Protein AF-A0A2P7QKB2-F1 (afdb_monomer_lite)

Sequence (142 aa):
MGSEEDFRYLLPRILEISVDDPGNANDPEIVLAKIGMANWHSWSTGERGVIEAFVDAWSHAALAQDLEAAAEGWIGQDAESVLCGAARAGFDLAPWLEQLQRPEASAVLADLKSRYPKQLSPFWEDAPEASARLATILGATQ

pLDDT: mean 90.25, std 8.1, range [48.94, 96.88]

Secondary structure (DSSP, 8-state):
---HHHHHHHHHHHHHHHHH-GGGSPPHHHHHHHHHHTTGGGS-HHHHHHHHHHHHHHHHHHHHHHHHHHHTT---SHHHHHHHHHHHTT---HHHHHHHTSGGGHHHHHHHHHHTTTSS-GGGGG-HHHHHHHHHHHT---

Structure (mmCIF, N/CA/C/O backbone):
data_AF-A0A2P7QKB2-F1
#
_entry.id   AF-A0A2P7QKB2-F1
#
loop_
_atom_site.group_PDB
_atom_site.id
_atom_site.type_sym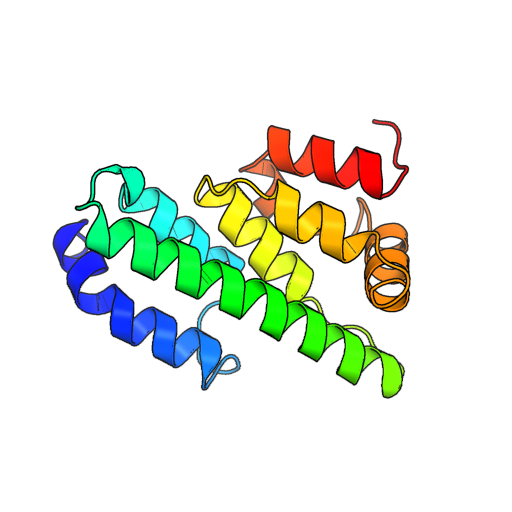bol
_atom_site.label_atom_id
_atom_site.label_alt_id
_atom_site.label_comp_id
_atom_site.label_asym_id
_atom_site.label_entity_id
_atom_site.label_seq_id
_atom_site.pdbx_PDB_ins_code
_atom_site.Cartn_x
_atom_site.Cartn_y
_atom_site.Cartn_z
_atom_site.occupancy
_atom_site.B_iso_or_equiv
_atom_site.auth_seq_id
_atom_site.auth_comp_id
_atom_site.auth_asym_id
_atom_site.auth_atom_id
_atom_site.pdbx_PDB_model_num
ATOM 1 N N . MET A 1 1 ? -17.376 17.807 13.865 1.00 51.75 1 MET A N 1
ATOM 2 C CA . MET A 1 1 ? -17.118 17.205 12.548 1.00 51.75 1 MET A CA 1
ATOM 3 C C . MET A 1 1 ? -15.628 16.986 12.436 1.00 51.75 1 MET A C 1
ATOM 5 O O . MET A 1 1 ? -14.880 17.947 12.578 1.00 51.75 1 MET A O 1
ATOM 9 N N . GLY A 1 2 ? -15.230 15.730 12.284 1.00 69.38 2 GLY A N 1
ATOM 10 C CA . GLY A 1 2 ? -13.840 15.281 12.316 1.00 69.38 2 GLY A CA 1
ATOM 11 C C . GLY A 1 2 ? -13.485 14.445 13.549 1.00 69.38 2 GLY A C 1
ATOM 12 O O . GLY A 1 2 ? -12.316 14.418 13.916 1.00 69.38 2 GLY A O 1
ATOM 13 N N . SER A 1 3 ? -14.458 13.812 14.219 1.00 80.31 3 SER A N 1
ATOM 14 C CA . SER A 1 3 ? -14.153 12.786 15.229 1.00 80.31 3 SER A CA 1
ATOM 15 C C . SER A 1 3 ? -13.734 11.464 14.565 1.00 80.31 3 SER A C 1
ATOM 17 O O . SER A 1 3 ? -13.970 11.251 13.374 1.00 80.31 3 SER A O 1
ATOM 19 N N . GLU A 1 4 ? -13.150 10.546 15.338 1.00 82.81 4 GLU A N 1
ATOM 20 C CA . GLU A 1 4 ? -12.872 9.171 14.886 1.00 82.81 4 GLU A CA 1
ATOM 21 C C . GLU A 1 4 ? -14.146 8.452 14.408 1.00 82.81 4 GLU A C 1
ATOM 23 O O . GLU A 1 4 ? -14.112 7.689 13.444 1.00 82.81 4 GLU A O 1
ATOM 28 N N . GLU A 1 5 ? -15.285 8.736 15.045 1.00 83.56 5 GLU A N 1
ATOM 29 C CA . GLU A 1 5 ? -16.593 8.191 14.674 1.00 83.56 5 GLU A CA 1
ATOM 30 C C . GLU A 1 5 ? -17.072 8.728 13.318 1.00 83.56 5 GLU A C 1
ATOM 32 O O . GLU A 1 5 ? -17.503 7.944 12.471 1.00 83.56 5 GLU A O 1
ATOM 37 N N . ASP A 1 6 ? -16.910 10.035 13.069 1.00 85.06 6 ASP A N 1
ATOM 38 C CA . ASP A 1 6 ? -17.213 10.643 11.768 1.00 85.06 6 ASP A CA 1
ATOM 39 C C . ASP A 1 6 ? -16.354 10.002 10.661 1.00 85.06 6 ASP A C 1
ATOM 41 O O . ASP A 1 6 ? -16.854 9.683 9.579 1.00 85.06 6 ASP A O 1
ATOM 45 N N . PHE A 1 7 ? -15.059 9.785 10.930 1.00 87.19 7 PHE A N 1
ATOM 46 C CA . PHE A 1 7 ? -14.153 9.142 9.979 1.00 87.19 7 PHE A CA 1
ATOM 47 C C . PHE A 1 7 ? -14.551 7.691 9.713 1.00 87.19 7 PHE A C 1
ATOM 49 O O . PHE A 1 7 ? -14.665 7.303 8.555 1.00 87.19 7 PHE A O 1
ATOM 56 N N . ARG A 1 8 ? -14.817 6.897 10.756 1.00 86.00 8 ARG A N 1
ATOM 57 C CA . ARG A 1 8 ? -15.231 5.492 10.620 1.00 86.00 8 ARG A CA 1
ATOM 58 C C . ARG A 1 8 ? -16.544 5.347 9.851 1.00 86.00 8 ARG A C 1
ATOM 60 O O . ARG A 1 8 ? -16.668 4.424 9.052 1.00 86.00 8 ARG A O 1
ATOM 67 N N . TYR A 1 9 ? -17.491 6.265 10.042 1.00 87.19 9 TYR A N 1
ATOM 68 C CA . TYR A 1 9 ? -18.738 6.298 9.274 1.00 87.19 9 TYR A CA 1
ATOM 69 C C . TYR A 1 9 ? -18.501 6.584 7.781 1.00 87.19 9 TYR A C 1
ATOM 71 O O . TYR A 1 9 ? -19.128 5.965 6.924 1.00 87.19 9 TYR A O 1
ATOM 79 N N . LEU A 1 10 ? -17.584 7.503 7.458 1.00 90.38 10 LEU A N 1
ATOM 80 C CA . LEU A 1 10 ? -17.26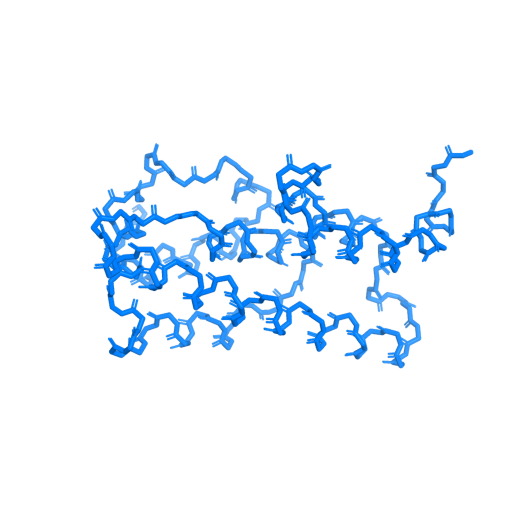4 7.881 6.075 1.00 90.38 10 LEU A CA 1
ATOM 81 C C . LEU A 1 10 ? -16.254 6.946 5.397 1.00 90.38 10 LEU A C 1
ATOM 83 O O . LEU A 1 10 ? -16.161 6.950 4.168 1.00 90.38 10 LEU A O 1
ATOM 87 N N . LEU A 1 11 ? -15.512 6.149 6.169 1.00 89.75 11 LEU A N 1
ATOM 88 C CA . LEU A 1 11 ? -14.398 5.341 5.682 1.00 89.75 11 LEU A CA 1
ATOM 89 C C . LEU A 1 11 ? -14.767 4.435 4.500 1.00 89.75 11 LEU A C 1
ATOM 91 O O . LEU A 1 11 ? -14.023 4.466 3.524 1.00 89.75 11 LEU A O 1
ATOM 95 N N . PRO A 1 12 ? -15.898 3.700 4.495 1.00 89.31 12 PRO A N 1
ATOM 96 C CA . PRO A 1 12 ? -16.250 2.861 3.350 1.00 89.31 12 PRO A CA 1
ATOM 97 C C . PRO A 1 12 ? -16.305 3.642 2.033 1.00 89.31 12 PRO A C 1
ATOM 99 O O . PRO A 1 12 ? -15.781 3.183 1.024 1.00 89.31 12 PRO A O 1
ATOM 102 N N . ARG A 1 13 ? -16.870 4.858 2.052 1.00 90.44 13 ARG A N 1
ATOM 103 C CA . ARG A 1 13 ? -16.969 5.704 0.856 1.00 90.44 13 ARG A CA 1
ATOM 104 C C . ARG A 1 13 ? -15.626 6.316 0.466 1.00 90.44 13 ARG A C 1
ATOM 106 O O . ARG A 1 13 ? -15.363 6.487 -0.718 1.00 90.44 13 ARG A O 1
ATOM 113 N N . ILE A 1 14 ? -14.791 6.659 1.447 1.00 90.19 14 ILE A N 1
ATOM 114 C CA . ILE A 1 14 ? -13.427 7.139 1.190 1.00 90.19 14 ILE A CA 1
ATOM 115 C C . ILE A 1 14 ? -12.627 6.046 0.472 1.00 90.19 14 ILE A C 1
ATOM 117 O O . ILE A 1 14 ? -12.009 6.333 -0.546 1.00 90.19 14 ILE A O 1
ATOM 121 N N . LEU A 1 15 ? -12.687 4.806 0.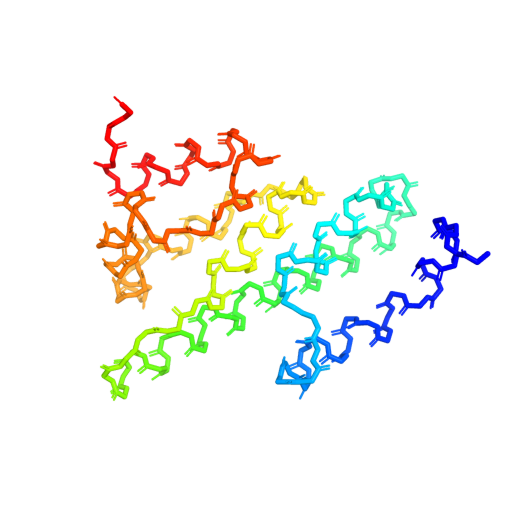967 1.00 90.31 15 LEU A N 1
ATOM 122 C CA . LEU A 1 15 ? -11.974 3.667 0.387 1.00 90.31 15 LEU A CA 1
ATOM 123 C C . LEU A 1 15 ? -12.477 3.315 -1.015 1.00 90.31 15 LEU A C 1
ATOM 125 O O . LEU A 1 15 ? -11.665 3.089 -1.904 1.00 90.31 15 LEU A O 1
ATOM 129 N N . GLU A 1 16 ? -13.794 3.323 -1.223 1.00 88.44 16 GLU A N 1
ATOM 130 C CA . GLU A 1 16 ? -14.404 3.110 -2.540 1.00 88.44 16 GLU A CA 1
ATOM 131 C C . GLU A 1 16 ? -13.882 4.126 -3.568 1.00 88.44 16 GLU A C 1
ATOM 133 O O . GLU A 1 16 ? -13.364 3.740 -4.610 1.00 88.44 16 GLU A O 1
ATOM 138 N N . ILE A 1 17 ? -13.937 5.427 -3.253 1.00 88.75 17 ILE A N 1
ATOM 139 C CA . ILE A 1 17 ? -13.472 6.484 -4.166 1.00 88.75 17 ILE A CA 1
ATOM 140 C C . ILE A 1 17 ? -11.969 6.355 -4.441 1.00 88.75 17 ILE A C 1
ATOM 142 O O . ILE A 1 17 ? -11.542 6.540 -5.576 1.00 88.75 17 ILE A O 1
ATOM 146 N N . SER A 1 18 ? -11.169 6.028 -3.424 1.00 88.31 18 SER A N 1
ATOM 147 C CA . SER A 1 18 ? -9.720 5.873 -3.576 1.00 88.31 18 SER A CA 1
ATOM 148 C C . SER A 1 18 ? -9.290 4.759 -4.514 1.00 88.31 18 SER A C 1
ATOM 150 O O . SER A 1 18 ? -8.210 4.861 -5.088 1.00 88.31 18 SER A O 1
ATOM 152 N N . VAL A 1 19 ? -10.112 3.726 -4.678 1.00 84.75 19 VAL A N 1
ATOM 153 C CA . VAL A 1 19 ? -9.822 2.620 -5.594 1.00 84.75 19 VAL A CA 1
ATOM 154 C C . VAL A 1 19 ? -10.465 2.850 -6.963 1.00 84.75 19 VAL A C 1
ATOM 156 O O . VAL A 1 19 ? -9.812 2.625 -7.979 1.00 84.75 19 VAL A O 1
ATOM 159 N N . ASP A 1 20 ? -11.712 3.326 -7.007 1.00 84.81 20 ASP A N 1
ATOM 160 C CA . ASP A 1 20 ? -12.481 3.431 -8.256 1.00 84.81 20 ASP A CA 1
ATOM 161 C C . ASP A 1 20 ? -12.175 4.697 -9.072 1.00 84.81 20 ASP A C 1
ATOM 163 O O . ASP A 1 20 ? -12.327 4.697 -10.295 1.00 84.81 20 ASP A O 1
ATOM 167 N N . ASP A 1 21 ? -11.768 5.788 -8.419 1.00 82.19 21 ASP A N 1
ATOM 168 C CA . ASP A 1 21 ? -11.492 7.072 -9.070 1.00 82.19 21 ASP A CA 1
ATOM 169 C C . ASP A 1 21 ? -10.246 7.753 -8.472 1.00 82.19 21 ASP A C 1
ATOM 171 O O . ASP A 1 21 ? -10.334 8.845 -7.896 1.00 82.19 21 ASP A O 1
ATOM 175 N N . PRO A 1 22 ? -9.060 7.125 -8.593 1.00 75.38 22 PRO A N 1
ATOM 176 C CA . PRO A 1 22 ? -7.834 7.606 -7.958 1.00 75.38 22 PRO A CA 1
ATOM 177 C C . PRO A 1 22 ? -7.438 9.017 -8.419 1.00 75.38 22 PRO A C 1
ATOM 179 O O . PRO A 1 22 ? -6.878 9.782 -7.640 1.00 75.38 22 PRO A O 1
ATOM 182 N N . GLY A 1 23 ? -7.799 9.412 -9.648 1.00 76.06 23 GLY A N 1
ATOM 183 C CA . GLY A 1 23 ? -7.545 10.759 -10.174 1.00 76.06 23 GLY A CA 1
ATOM 184 C C . GLY A 1 23 ? -8.348 11.871 -9.486 1.00 76.06 23 GLY A C 1
ATOM 185 O O . GLY A 1 23 ? -7.943 13.032 -9.540 1.00 76.06 23 GLY A O 1
ATOM 186 N N . ASN A 1 24 ? -9.458 11.528 -8.825 1.00 76.25 24 ASN A N 1
ATOM 187 C CA . ASN A 1 24 ? -10.271 12.447 -8.024 1.00 76.25 24 ASN A CA 1
ATOM 188 C C . ASN A 1 24 ? -10.248 12.112 -6.522 1.00 76.25 24 ASN A C 1
ATOM 190 O O . ASN A 1 24 ? -10.936 12.765 -5.729 1.00 76.25 24 ASN A O 1
ATOM 194 N N . ALA A 1 25 ? -9.471 11.105 -6.121 1.00 81.44 25 ALA A N 1
ATOM 195 C CA . ALA A 1 25 ? -9.318 10.688 -4.740 1.00 81.44 25 ALA A CA 1
ATOM 196 C C . ALA A 1 25 ? -8.062 11.276 -4.087 1.00 81.44 25 ALA A C 1
ATOM 198 O O . ALA A 1 25 ? -7.228 11.920 -4.719 1.00 81.44 25 ALA A O 1
ATOM 199 N N . ASN A 1 26 ? -7.932 11.046 -2.779 1.00 81.50 26 ASN A N 1
ATOM 200 C CA . ASN A 1 26 ? -6.667 11.285 -2.095 1.00 81.50 26 ASN A CA 1
ATOM 201 C C . ASN A 1 26 ? -5.733 10.095 -2.321 1.00 81.50 26 ASN A C 1
ATOM 203 O O . ASN A 1 26 ? -6.195 8.952 -2.352 1.00 81.50 26 ASN A O 1
ATOM 207 N N . ASP A 1 27 ? -4.437 10.391 -2.372 1.00 87.81 27 ASP A N 1
ATOM 208 C CA . ASP A 1 27 ? -3.363 9.407 -2.477 1.00 87.81 27 ASP A CA 1
ATOM 209 C C . ASP A 1 27 ? -3.500 8.285 -1.419 1.00 87.81 27 ASP A C 1
ATOM 211 O O . ASP A 1 27 ? -3.849 8.587 -0.260 1.00 87.81 27 ASP A O 1
ATOM 215 N N . PRO A 1 28 ? -3.229 7.010 -1.775 1.00 91.06 28 PRO A N 1
ATOM 216 C CA . PRO A 1 28 ? -3.245 5.894 -0.830 1.00 91.06 28 PRO A CA 1
ATOM 217 C C . PRO A 1 28 ? -2.444 6.160 0.453 1.00 91.06 28 PRO A C 1
ATOM 219 O O . PRO A 1 28 ? -2.898 5.800 1.541 1.00 91.06 28 PRO A O 1
ATOM 222 N N . GLU A 1 29 ? -1.315 6.870 0.368 1.00 92.81 29 GLU A N 1
ATOM 223 C CA . GLU A 1 29 ? -0.478 7.249 1.510 1.00 92.81 29 GLU A CA 1
ATOM 224 C C . GLU A 1 29 ? -1.243 8.073 2.540 1.00 92.81 29 GLU A C 1
ATOM 226 O O . GLU A 1 29 ? -1.070 7.899 3.749 1.00 92.81 29 GLU A O 1
ATOM 231 N N . ILE A 1 30 ? -2.094 8.983 2.066 1.00 90.94 30 ILE A N 1
ATOM 232 C CA . ILE A 1 30 ? -2.890 9.879 2.905 1.00 90.94 30 ILE A CA 1
ATOM 233 C C . ILE A 1 30 ? -4.082 9.126 3.485 1.00 90.94 30 ILE A C 1
ATOM 235 O O . ILE A 1 30 ? -4.415 9.298 4.661 1.00 90.94 30 ILE A O 1
ATOM 239 N N . VAL A 1 31 ? -4.758 8.322 2.665 1.00 92.00 31 VAL A N 1
ATOM 240 C CA . VAL A 1 31 ? -5.975 7.619 3.081 1.00 92.00 31 VAL A CA 1
ATOM 241 C C . VAL A 1 31 ? -5.657 6.547 4.106 1.00 92.00 31 VAL A C 1
ATOM 243 O O . VAL A 1 31 ? -6.268 6.544 5.175 1.00 92.00 31 VAL A O 1
ATOM 246 N N . LEU A 1 32 ? -4.669 5.696 3.833 1.00 93.94 32 LEU A N 1
ATOM 247 C CA . LEU A 1 32 ? -4.276 4.626 4.743 1.00 93.94 32 LEU A CA 1
ATOM 248 C C . LEU A 1 32 ? -3.701 5.191 6.047 1.00 93.94 32 LEU A C 1
ATOM 250 O O . LEU A 1 32 ? -4.127 4.767 7.120 1.00 93.94 32 LEU A O 1
ATOM 254 N N . ALA A 1 33 ? -2.857 6.228 6.003 1.00 90.94 33 ALA A N 1
ATOM 255 C CA . ALA A 1 33 ? -2.351 6.855 7.228 1.00 90.94 33 ALA A CA 1
ATOM 256 C C . ALA A 1 33 ? -3.478 7.379 8.140 1.00 90.94 33 ALA A C 1
ATOM 258 O O . ALA A 1 33 ? -3.405 7.248 9.365 1.00 90.94 33 ALA A O 1
ATOM 259 N N . LYS A 1 34 ? -4.571 7.910 7.569 1.00 90.44 34 LYS A N 1
ATOM 260 C CA . LYS A 1 34 ? -5.748 8.330 8.350 1.00 90.44 34 LYS A CA 1
ATOM 261 C C . LYS A 1 34 ? -6.481 7.162 9.011 1.00 90.44 34 LYS A C 1
ATOM 263 O O . LYS A 1 34 ? -7.041 7.354 10.088 1.00 90.44 34 LYS A O 1
ATOM 268 N N . ILE A 1 35 ? -6.443 5.960 8.430 1.00 91.19 35 ILE A N 1
ATOM 269 C CA . ILE A 1 35 ? -6.945 4.746 9.095 1.00 91.19 35 ILE A CA 1
ATOM 270 C C . ILE A 1 35 ? -6.146 4.491 10.378 1.00 91.19 35 ILE A C 1
ATOM 272 O O . ILE A 1 35 ? -6.740 4.243 11.429 1.00 91.19 35 ILE A O 1
ATOM 276 N N . GLY A 1 36 ? -4.818 4.647 10.325 1.00 88.12 36 GLY A N 1
ATOM 277 C CA . GLY A 1 36 ? -3.945 4.620 11.505 1.00 88.12 36 GLY A CA 1
ATOM 278 C C . GLY A 1 36 ? -4.379 5.611 12.587 1.00 88.12 36 GLY A C 1
ATOM 279 O O . GLY A 1 36 ? -4.551 5.236 13.747 1.00 88.12 36 GLY A O 1
ATOM 280 N N . MET A 1 37 ? -4.645 6.860 12.193 1.00 86.06 37 MET A N 1
ATOM 281 C CA . MET A 1 37 ? -5.102 7.919 13.105 1.00 86.06 37 MET A CA 1
ATOM 282 C C . MET A 1 37 ? -6.476 7.648 13.732 1.00 86.06 37 MET A C 1
ATOM 284 O O . MET A 1 37 ? -6.748 8.144 14.819 1.00 86.06 37 MET A O 1
ATOM 288 N N . ALA A 1 38 ? -7.332 6.856 13.083 1.00 87.62 38 ALA A N 1
ATOM 289 C CA . ALA A 1 38 ? -8.639 6.458 13.610 1.00 87.62 38 ALA A CA 1
ATOM 290 C C . ALA A 1 38 ? -8.574 5.271 14.593 1.00 87.62 38 ALA A C 1
ATOM 292 O O . ALA A 1 38 ? -9.606 4.690 14.942 1.00 87.62 38 ALA A O 1
ATOM 293 N N . ASN A 1 39 ? -7.359 4.888 15.006 1.00 86.69 39 ASN A N 1
ATOM 294 C CA . ASN A 1 39 ? -7.083 3.824 15.966 1.00 86.69 39 ASN A CA 1
ATOM 295 C C . ASN A 1 39 ? -7.796 2.507 15.614 1.00 86.69 39 ASN A C 1
ATOM 297 O O . ASN A 1 39 ? -8.412 1.856 16.465 1.00 86.69 39 ASN A O 1
ATOM 301 N N . TRP A 1 40 ? -7.729 2.118 14.338 1.00 91.38 40 TRP A N 1
ATOM 302 C CA . TRP A 1 40 ? -8.457 0.967 13.800 1.00 91.38 40 TRP A CA 1
ATOM 303 C C . TRP A 1 40 ? -8.144 -0.358 14.515 1.00 91.38 40 TRP A C 1
ATOM 305 O O . TRP A 1 40 ? -9.011 -1.220 14.641 1.00 91.38 40 TRP A O 1
ATOM 315 N N . HIS A 1 41 ? -6.953 -0.488 15.105 1.00 90.56 41 HIS A N 1
ATOM 316 C CA . HIS A 1 41 ? -6.567 -1.614 15.963 1.00 90.56 41 HIS A CA 1
ATOM 317 C C . HIS A 1 41 ? -7.507 -1.826 17.167 1.00 90.56 41 HIS A C 1
ATOM 319 O O . HIS A 1 41 ? -7.638 -2.943 17.673 1.00 90.56 41 HIS A O 1
ATOM 325 N N . SER A 1 42 ? -8.201 -0.779 17.622 1.00 91.75 42 SER A N 1
ATOM 326 C CA . SER A 1 42 ? -9.181 -0.857 18.715 1.00 91.75 42 SER A CA 1
ATOM 327 C C . SER A 1 42 ? -10.582 -1.298 18.273 1.00 91.75 42 SER A C 1
ATOM 329 O O . SER A 1 42 ? -11.437 -1.553 19.123 1.00 91.75 42 SER A O 1
ATOM 331 N N . TRP A 1 43 ? -10.839 -1.399 16.964 1.00 91.75 43 TRP A N 1
ATOM 332 C CA . TRP A 1 43 ? -12.157 -1.755 16.434 1.00 91.75 43 TRP A CA 1
ATOM 333 C C . TRP A 1 43 ? -12.501 -3.224 16.690 1.00 91.75 43 TRP A C 1
ATOM 335 O O . TRP A 1 43 ? -11.694 -4.000 17.210 1.00 91.75 43 TRP A O 1
ATOM 345 N N . SER A 1 44 ? -13.726 -3.632 16.354 1.00 94.62 44 SER A N 1
ATOM 346 C CA . SER A 1 44 ? -14.116 -5.032 16.518 1.00 94.62 44 SER A CA 1
ATOM 347 C C . SER A 1 44 ? -13.265 -5.946 15.630 1.00 94.62 44 SER A C 1
ATOM 349 O O . SER A 1 44 ? -12.784 -5.542 14.572 1.00 94.62 44 SER A O 1
ATOM 351 N N . THR A 1 45 ? -13.101 -7.210 16.028 1.00 94.69 45 THR A N 1
ATOM 352 C CA . THR A 1 45 ? -12.329 -8.192 15.248 1.00 94.69 45 THR A CA 1
ATOM 353 C C . THR A 1 45 ? -12.826 -8.321 13.807 1.00 94.69 45 THR A C 1
ATOM 355 O O . THR A 1 45 ? -12.011 -8.461 12.903 1.00 94.69 45 THR A O 1
ATOM 358 N N . GLY A 1 46 ? -14.143 -8.242 13.587 1.00 95.56 46 GLY A N 1
ATOM 359 C CA . GLY A 1 46 ? -14.718 -8.295 12.243 1.00 95.56 46 GLY A CA 1
ATOM 360 C C . GLY A 1 46 ? -14.315 -7.096 11.386 1.00 95.56 46 GLY A C 1
ATOM 361 O O . GLY A 1 46 ? -13.929 -7.268 10.238 1.00 95.56 46 GLY A O 1
ATOM 362 N N . GLU A 1 47 ? -14.342 -5.891 11.951 1.00 93.00 47 GLU A N 1
ATOM 363 C CA . GLU A 1 47 ? -13.971 -4.674 11.221 1.00 93.00 47 GLU A CA 1
ATOM 364 C C . GLU A 1 47 ? -12.479 -4.612 10.924 1.00 93.00 47 GLU A C 1
ATOM 366 O O . GLU A 1 47 ? -12.100 -4.258 9.811 1.00 93.00 47 GLU A O 1
ATOM 371 N N . ARG A 1 48 ? -11.637 -5.012 11.884 1.00 94.50 48 ARG A N 1
ATOM 372 C CA . ARG A 1 48 ? -10.195 -5.133 11.645 1.00 94.50 48 ARG A CA 1
ATOM 373 C C . ARG A 1 48 ? -9.896 -6.103 10.514 1.00 94.50 48 ARG A C 1
ATOM 375 O O . ARG A 1 48 ? -9.176 -5.734 9.600 1.00 94.50 48 ARG A O 1
ATOM 382 N N . GLY A 1 49 ? -10.520 -7.282 10.526 1.00 95.06 49 GLY A N 1
ATOM 383 C CA . GLY A 1 49 ? -10.326 -8.274 9.468 1.00 95.06 49 GLY A CA 1
ATOM 384 C C . GLY A 1 49 ? -10.760 -7.778 8.086 1.00 95.06 49 GLY A C 1
ATOM 385 O O . GLY A 1 49 ? -10.112 -8.091 7.093 1.00 95.06 49 GLY A O 1
ATOM 386 N N . VAL A 1 50 ? -11.823 -6.969 8.002 1.00 94.31 50 VAL A N 1
ATOM 387 C CA . VAL A 1 50 ? -12.246 -6.351 6.732 1.00 94.31 50 VAL A CA 1
ATOM 388 C C . VAL A 1 50 ? -11.225 -5.325 6.248 1.00 94.31 50 VAL A C 1
ATOM 390 O O . VAL A 1 50 ? -10.896 -5.316 5.067 1.00 94.31 50 VAL A O 1
ATOM 393 N N . ILE A 1 51 ? -10.713 -4.480 7.143 1.00 94.12 51 ILE A N 1
ATOM 394 C CA . ILE A 1 51 ? -9.697 -3.482 6.803 1.00 94.12 51 ILE A CA 1
ATOM 395 C C . ILE A 1 51 ? -8.380 -4.150 6.390 1.00 94.12 51 ILE A C 1
ATOM 397 O O . ILE A 1 51 ? -7.816 -3.778 5.369 1.00 94.12 51 ILE A O 1
ATOM 401 N N . GLU A 1 52 ? -7.936 -5.179 7.111 1.00 95.69 52 GLU A N 1
ATOM 402 C CA . GLU A 1 52 ? -6.767 -5.990 6.749 1.00 95.69 52 GLU A CA 1
ATOM 403 C C . GLU A 1 52 ? -6.929 -6.620 5.361 1.00 95.69 52 GLU A C 1
ATOM 405 O O . GLU A 1 52 ? -6.062 -6.451 4.509 1.00 95.69 52 GLU A O 1
ATOM 410 N N . ALA A 1 53 ? -8.065 -7.275 5.096 1.00 95.88 53 ALA A N 1
ATOM 411 C CA . ALA A 1 53 ? -8.339 -7.883 3.794 1.00 95.88 53 ALA A CA 1
ATOM 412 C C . ALA A 1 53 ? -8.436 -6.847 2.663 1.00 95.88 53 ALA A C 1
ATOM 414 O O . ALA A 1 53 ? -8.014 -7.113 1.538 1.00 95.88 53 ALA A O 1
ATOM 415 N N . PHE A 1 54 ? -8.989 -5.666 2.948 1.00 95.31 54 PHE A N 1
ATOM 416 C CA . PHE A 1 54 ? -9.083 -4.584 1.975 1.00 95.31 54 PHE A CA 1
ATOM 417 C C . PHE A 1 54 ? -7.702 -4.032 1.611 1.00 95.31 54 PHE A C 1
ATOM 419 O O . PHE A 1 54 ? -7.397 -3.897 0.429 1.00 95.31 54 PHE A O 1
ATOM 426 N N . VAL A 1 55 ? -6.858 -3.740 2.605 1.00 95.50 55 VAL A N 1
ATOM 427 C CA . VAL A 1 55 ? -5.506 -3.213 2.363 1.00 95.50 55 VAL A CA 1
ATOM 428 C C . VAL A 1 55 ? -4.624 -4.258 1.677 1.00 95.50 55 VAL A C 1
ATOM 430 O O . VAL A 1 55 ? -3.858 -3.899 0.787 1.00 95.50 55 VAL A O 1
ATOM 433 N N . ASP A 1 56 ? -4.788 -5.544 1.998 1.00 96.88 56 ASP A N 1
ATOM 434 C CA . ASP A 1 56 ? -4.125 -6.637 1.276 1.00 96.88 56 ASP A CA 1
ATOM 435 C C . ASP A 1 56 ? -4.517 -6.671 -0.209 1.00 96.88 56 ASP A C 1
ATOM 437 O O . ASP A 1 56 ? -3.657 -6.659 -1.093 1.00 96.88 56 ASP A O 1
ATOM 441 N N . ALA A 1 57 ? -5.820 -6.616 -0.502 1.00 96.31 57 ALA A N 1
ATOM 442 C CA . ALA A 1 57 ? -6.312 -6.561 -1.874 1.00 96.31 57 ALA A CA 1
ATOM 443 C C . ALA A 1 57 ? -5.828 -5.305 -2.617 1.00 96.31 57 ALA A C 1
ATOM 445 O O . ALA A 1 57 ? -5.464 -5.391 -3.791 1.00 96.31 57 ALA A O 1
ATOM 446 N N . TRP A 1 58 ? -5.784 -4.153 -1.941 1.00 95.75 58 TRP A N 1
ATOM 447 C CA . TRP A 1 58 ? -5.280 -2.911 -2.523 1.00 95.75 58 TRP A CA 1
ATOM 448 C C . TRP A 1 58 ? -3.783 -3.001 -2.826 1.00 95.75 58 TRP A C 1
ATOM 450 O O . TRP A 1 58 ? -3.366 -2.622 -3.915 1.00 95.75 58 TRP A O 1
ATOM 460 N N . SER A 1 59 ? -2.976 -3.578 -1.930 1.00 96.25 59 SER A N 1
ATOM 461 C CA . SER A 1 59 ? -1.544 -3.784 -2.180 1.00 96.25 59 SER A CA 1
ATOM 462 C C . SER A 1 59 ? -1.305 -4.655 -3.416 1.00 96.25 59 SER A C 1
ATOM 464 O O . SER A 1 59 ? -0.497 -4.303 -4.278 1.00 96.25 59 SER A O 1
ATOM 466 N N . HIS A 1 60 ? -2.071 -5.740 -3.568 1.00 96.44 60 HIS A N 1
ATOM 467 C CA . HIS A 1 60 ? -2.012 -6.584 -4.762 1.00 96.44 60 HIS A CA 1
ATOM 468 C C . HIS A 1 60 ? -2.438 -5.851 -6.037 1.00 96.44 60 HIS A C 1
ATOM 470 O O . HIS A 1 60 ? -1.790 -6.008 -7.074 1.00 96.44 60 HIS A O 1
ATOM 476 N N . ALA A 1 61 ? -3.511 -5.060 -5.974 1.00 95.44 61 ALA A N 1
ATOM 477 C CA . ALA A 1 61 ? -3.994 -4.289 -7.115 1.00 95.44 61 ALA A CA 1
ATOM 478 C C . ALA A 1 61 ? -2.977 -3.224 -7.550 1.00 95.44 61 ALA A C 1
ATOM 480 O O . ALA A 1 61 ? -2.658 -3.142 -8.732 1.00 95.44 61 ALA A O 1
ATOM 481 N N . ALA A 1 62 ? -2.409 -2.487 -6.596 1.00 95.44 62 ALA A N 1
ATOM 482 C CA . ALA A 1 62 ? -1.410 -1.454 -6.842 1.00 95.44 62 ALA A CA 1
ATOM 483 C C . ALA A 1 62 ? -0.131 -2.025 -7.474 1.00 95.44 62 ALA A C 1
ATOM 485 O O . ALA A 1 62 ? 0.372 -1.498 -8.463 1.00 95.44 62 ALA A O 1
ATOM 486 N N . LEU A 1 63 ? 0.351 -3.171 -6.975 1.00 96.75 63 LEU A N 1
ATOM 487 C CA . LEU A 1 63 ? 1.478 -3.869 -7.594 1.00 96.75 63 LEU A CA 1
ATOM 488 C C . LEU A 1 63 ? 1.161 -4.317 -9.028 1.00 96.75 63 LEU A C 1
ATOM 490 O O . LEU A 1 63 ? 2.010 -4.200 -9.910 1.00 96.75 63 LEU A O 1
ATOM 494 N N . ALA A 1 64 ? -0.044 -4.835 -9.274 1.00 96.06 64 ALA A N 1
ATOM 495 C CA . ALA A 1 64 ? -0.459 -5.237 -10.614 1.00 96.06 64 ALA A CA 1
ATOM 496 C C . ALA A 1 64 ? -0.552 -4.039 -11.576 1.00 96.06 64 ALA A C 1
ATOM 498 O O . ALA A 1 64 ? -0.156 -4.169 -12.732 1.00 96.06 64 ALA A O 1
ATOM 499 N N . GLN A 1 65 ? -1.021 -2.882 -11.102 1.00 94.62 65 GLN A N 1
ATOM 500 C CA . GLN A 1 65 ? -1.071 -1.642 -11.883 1.00 94.62 65 GLN A CA 1
ATOM 501 C C . GLN A 1 65 ? 0.328 -1.158 -12.269 1.00 94.62 65 GLN A C 1
ATOM 503 O O . GLN A 1 65 ? 0.575 -0.906 -13.447 1.00 94.62 65 GLN A O 1
ATOM 508 N N . ASP A 1 66 ? 1.264 -1.114 -11.317 1.00 96.31 66 ASP A N 1
ATOM 509 C CA . ASP A 1 66 ? 2.649 -0.725 -11.599 1.00 96.31 66 ASP A CA 1
ATOM 510 C C . ASP A 1 66 ? 3.338 -1.703 -12.567 1.00 96.31 66 ASP A C 1
ATOM 512 O O . ASP A 1 66 ? 4.142 -1.288 -13.403 1.00 96.31 66 ASP A O 1
ATOM 516 N N . LEU A 1 67 ? 3.020 -3.001 -12.490 1.00 96.75 67 LEU A N 1
ATOM 517 C CA . LEU A 1 67 ? 3.528 -4.012 -13.424 1.00 96.75 67 LEU A CA 1
ATOM 518 C C . LEU A 1 67 ? 2.957 -3.857 -14.839 1.00 96.75 67 LEU A C 1
ATOM 520 O O . LEU A 1 67 ? 3.702 -4.021 -15.807 1.00 96.75 67 LEU A O 1
ATOM 524 N N . GLU A 1 68 ? 1.669 -3.541 -14.971 1.00 95.75 68 GLU A N 1
ATOM 525 C CA . GLU A 1 68 ? 1.049 -3.264 -16.272 1.00 95.75 68 GLU A CA 1
ATOM 526 C C . GLU A 1 68 ? 1.649 -1.997 -16.892 1.00 95.75 68 GLU A C 1
ATOM 528 O O . GLU A 1 68 ? 2.097 -2.023 -18.038 1.00 95.75 68 GLU A O 1
ATOM 533 N N . ALA A 1 69 ? 1.773 -0.921 -16.108 1.00 94.44 69 ALA A N 1
ATOM 534 C CA . ALA A 1 69 ? 2.457 0.296 -16.535 1.00 94.44 69 ALA A CA 1
ATOM 535 C C . ALA A 1 69 ? 3.889 -0.012 -17.005 1.00 94.44 69 ALA A C 1
ATOM 537 O O . ALA A 1 69 ? 4.303 0.437 -18.079 1.00 94.44 69 ALA A O 1
ATOM 538 N N . ALA A 1 70 ? 4.628 -0.847 -16.255 1.00 94.25 70 ALA A N 1
ATOM 539 C CA . ALA A 1 70 ? 5.996 -1.236 -16.602 1.00 94.25 70 ALA A CA 1
ATOM 540 C C . ALA A 1 70 ? 6.081 -1.864 -17.999 1.00 94.25 70 ALA A C 1
ATOM 542 O O . ALA A 1 70 ? 7.043 -1.615 -18.733 1.00 94.25 70 ALA A O 1
ATOM 543 N N . ALA A 1 71 ? 5.075 -2.657 -18.382 1.00 92.44 71 ALA A N 1
ATOM 544 C CA . ALA A 1 71 ? 4.986 -3.265 -19.705 1.00 92.44 71 ALA A CA 1
ATOM 545 C C . ALA A 1 71 ? 4.783 -2.225 -20.826 1.00 92.44 71 ALA A C 1
ATOM 547 O O . ALA A 1 71 ? 5.217 -2.452 -21.957 1.00 92.44 71 ALA A O 1
ATOM 548 N N . GLU A 1 72 ? 4.205 -1.065 -20.509 1.00 93.00 72 GLU A N 1
ATOM 549 C CA . GLU A 1 72 ? 4.062 0.090 -21.404 1.00 93.00 72 GLU A CA 1
ATOM 550 C C . GLU A 1 72 ? 5.290 1.023 -21.407 1.00 93.00 72 GLU A C 1
ATOM 552 O O . GLU A 1 72 ? 5.339 1.997 -22.162 1.00 93.00 72 GLU A O 1
ATOM 557 N N . GLY A 1 73 ? 6.317 0.715 -20.609 1.00 91.88 73 GLY A N 1
ATOM 558 C CA . GLY A 1 73 ? 7.601 1.420 -20.604 1.00 91.88 73 GLY A CA 1
ATOM 559 C C . GLY A 1 73 ? 7.721 2.559 -19.589 1.00 91.88 73 GLY A C 1
ATOM 560 O O . GLY A 1 73 ? 8.658 3.354 -19.687 1.00 91.88 73 GLY A O 1
ATOM 561 N N . TRP A 1 74 ? 6.818 2.644 -18.613 1.00 91.81 74 TRP A N 1
ATOM 562 C CA . TRP A 1 74 ? 6.902 3.574 -17.482 1.00 91.81 74 TRP A CA 1
ATOM 563 C C . TRP A 1 74 ? 6.484 2.859 -16.191 1.00 91.81 74 TRP A C 1
ATOM 565 O O . TRP A 1 74 ? 5.772 1.879 -16.260 1.00 91.81 74 TRP A O 1
ATOM 575 N N . ILE A 1 75 ? 6.936 3.276 -15.009 1.00 91.06 75 ILE A N 1
AT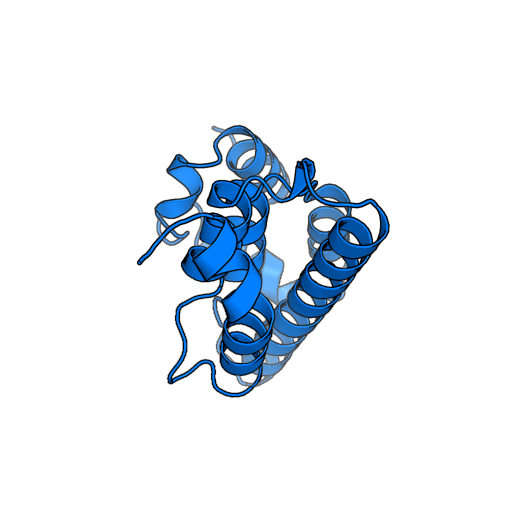OM 576 C CA . ILE A 1 75 ? 6.517 2.641 -13.744 1.00 91.06 75 ILE A CA 1
ATOM 577 C C . ILE A 1 75 ? 5.823 3.689 -12.884 1.00 91.06 75 ILE A C 1
ATOM 579 O O . ILE A 1 75 ? 6.298 4.824 -12.788 1.00 91.06 75 ILE A O 1
ATOM 583 N N . GLY A 1 76 ? 4.667 3.315 -12.335 1.00 90.00 76 GLY A N 1
ATOM 584 C CA . GLY A 1 76 ? 3.890 4.146 -11.429 1.00 90.00 76 GLY A CA 1
ATOM 585 C C . GLY A 1 76 ? 4.482 4.196 -10.021 1.00 90.00 76 GLY A C 1
ATOM 586 O O . GLY A 1 76 ? 5.638 3.841 -9.775 1.00 90.00 76 GLY A O 1
ATOM 587 N N . GLN A 1 77 ? 3.692 4.718 -9.091 1.00 92.19 77 GLN A N 1
ATOM 588 C CA . GLN A 1 77 ? 4.062 4.819 -7.678 1.00 92.19 77 GLN A CA 1
ATOM 589 C C . GLN A 1 77 ? 3.029 4.140 -6.776 1.00 92.19 77 GLN A C 1
ATOM 591 O O . GLN A 1 77 ? 3.148 4.219 -5.557 1.00 92.19 77 GLN A O 1
ATOM 596 N N . ASP A 1 78 ? 2.047 3.441 -7.350 1.00 94.12 78 ASP A N 1
ATOM 597 C CA . ASP A 1 78 ? 0.887 2.944 -6.616 1.00 94.12 78 ASP A CA 1
ATOM 598 C C . ASP A 1 78 ? 1.300 1.931 -5.542 1.00 94.12 78 ASP A C 1
ATOM 600 O O . ASP A 1 78 ? 0.861 2.018 -4.390 1.00 94.12 78 ASP A O 1
ATOM 604 N N . ALA A 1 79 ? 2.188 0.988 -5.880 1.00 95.38 79 ALA A N 1
ATOM 605 C CA . ALA A 1 79 ? 2.666 -0.015 -4.935 1.00 95.38 79 ALA A CA 1
ATOM 606 C C . ALA A 1 79 ? 3.441 0.628 -3.779 1.00 95.38 79 ALA A C 1
ATOM 608 O O . ALA A 1 79 ? 3.304 0.212 -2.628 1.00 95.38 79 ALA A O 1
ATOM 609 N N . GLU A 1 80 ? 4.236 1.660 -4.065 1.00 95.56 80 GLU A N 1
ATOM 610 C CA . GLU A 1 80 ? 4.950 2.396 -3.027 1.00 95.56 80 GLU A CA 1
ATOM 611 C C . GLU A 1 80 ? 3.991 3.172 -2.123 1.00 95.56 80 GLU A C 1
ATOM 613 O O . GLU A 1 80 ? 4.098 3.062 -0.901 1.00 95.56 80 GLU A O 1
ATOM 618 N N . SER A 1 81 ? 3.035 3.893 -2.712 1.00 95.25 81 SER A N 1
ATOM 619 C CA . SER A 1 81 ? 2.053 4.689 -1.983 1.00 95.25 81 SER A CA 1
ATOM 620 C C . SER A 1 81 ? 1.219 3.824 -1.036 1.00 95.25 81 SER A C 1
ATOM 622 O O . SER A 1 81 ? 1.015 4.168 0.132 1.00 95.25 81 SER A O 1
ATOM 624 N N . VAL A 1 82 ? 0.780 2.645 -1.488 1.00 96.12 82 VAL A N 1
ATOM 625 C CA . VAL A 1 82 ? 0.053 1.707 -0.622 1.00 96.12 82 VAL A CA 1
ATOM 626 C C . VAL A 1 82 ? 0.954 1.159 0.487 1.00 96.12 82 VAL A C 1
ATOM 628 O O . VAL A 1 82 ? 0.532 1.140 1.644 1.00 96.12 82 VAL A O 1
ATOM 631 N N . LEU A 1 83 ? 2.196 0.758 0.187 1.00 96.44 83 LEU A N 1
ATOM 632 C CA . LEU A 1 83 ? 3.135 0.255 1.200 1.00 96.44 83 LEU A CA 1
ATOM 633 C C . LEU A 1 83 ? 3.443 1.306 2.272 1.00 96.44 83 LEU A C 1
ATOM 635 O O . LEU A 1 83 ? 3.408 0.994 3.462 1.00 96.44 83 LEU A O 1
ATOM 639 N N . CYS A 1 84 ? 3.712 2.544 1.862 1.00 96.25 84 CYS A N 1
ATOM 640 C CA . CYS A 1 84 ? 3.984 3.662 2.756 1.00 96.25 84 CYS A CA 1
ATOM 641 C C . CYS A 1 84 ? 2.760 3.993 3.619 1.00 96.25 84 CYS A C 1
ATOM 643 O O . CYS A 1 84 ? 2.843 4.059 4.849 1.00 96.25 84 CYS A O 1
ATOM 645 N N . GLY A 1 85 ? 1.588 4.126 2.993 1.00 95.94 85 GLY A N 1
ATOM 646 C CA . GLY A 1 85 ? 0.330 4.359 3.693 1.00 95.94 85 GLY A CA 1
ATOM 647 C C . GLY A 1 85 ? 0.005 3.262 4.708 1.00 95.94 85 GLY A C 1
ATOM 648 O O . GLY A 1 85 ? -0.362 3.560 5.847 1.00 95.94 85 GLY A O 1
ATOM 649 N N . ALA A 1 86 ? 0.193 1.996 4.332 1.00 96.44 86 ALA A N 1
ATOM 650 C CA . ALA A 1 86 ? -0.024 0.860 5.217 1.00 96.44 86 ALA A CA 1
ATOM 651 C C . ALA A 1 86 ? 0.996 0.823 6.371 1.00 96.44 86 ALA A C 1
ATOM 653 O O . ALA A 1 86 ? 0.625 0.545 7.513 1.00 96.44 86 ALA A O 1
ATOM 654 N N . ALA A 1 87 ? 2.255 1.187 6.113 1.00 95.94 87 ALA A N 1
ATOM 655 C CA . ALA A 1 87 ? 3.279 1.311 7.148 1.00 95.94 87 ALA A CA 1
ATOM 656 C C . ALA A 1 87 ? 2.859 2.315 8.229 1.00 95.94 87 ALA A C 1
ATOM 658 O O . ALA A 1 87 ? 2.894 2.019 9.422 1.00 95.94 87 ALA A O 1
ATOM 659 N N . ARG A 1 88 ? 2.396 3.492 7.796 1.00 95.19 88 ARG A N 1
ATOM 660 C CA . ARG A 1 88 ? 1.922 4.573 8.676 1.00 95.19 88 ARG A CA 1
ATOM 661 C C . ARG A 1 88 ? 0.645 4.203 9.419 1.00 95.19 88 ARG A C 1
ATOM 663 O O . ARG A 1 88 ? 0.400 4.697 10.516 1.00 95.19 88 ARG A O 1
ATOM 670 N N . ALA A 1 89 ? -0.164 3.323 8.837 1.00 94.88 89 ALA A N 1
ATOM 671 C CA . ALA A 1 89 ? -1.353 2.783 9.476 1.00 94.88 89 ALA A CA 1
ATOM 672 C C . ALA A 1 89 ? -1.058 1.655 10.482 1.00 94.88 89 ALA A C 1
ATOM 674 O O . ALA A 1 89 ? -1.974 1.241 11.194 1.00 94.88 89 ALA A O 1
ATOM 675 N N . GLY A 1 90 ? 0.192 1.186 10.571 1.00 94.12 90 GLY A N 1
ATOM 676 C CA . GLY A 1 90 ? 0.628 0.149 11.507 1.00 94.12 90 GLY A CA 1
ATOM 677 C C . GLY A 1 90 ? 0.433 -1.289 11.019 1.00 94.12 90 GLY A C 1
ATOM 678 O O . GLY A 1 90 ? 0.473 -2.204 11.839 1.00 94.12 90 GLY A O 1
ATOM 679 N N . PHE A 1 91 ? 0.225 -1.514 9.716 1.00 95.31 91 PHE A N 1
ATOM 680 C CA . PHE A 1 91 ? 0.164 -2.873 9.169 1.00 95.31 91 PHE A CA 1
ATOM 681 C C . PHE A 1 91 ? 1.543 -3.540 9.161 1.00 95.31 91 PHE A C 1
ATOM 683 O O . PHE A 1 91 ? 2.571 -2.891 8.948 1.00 95.31 91 PHE A O 1
ATOM 690 N N . ASP A 1 92 ? 1.565 -4.865 9.321 1.00 92.62 92 ASP A N 1
ATOM 691 C CA . ASP A 1 92 ? 2.769 -5.640 9.038 1.00 92.62 92 ASP A CA 1
ATOM 692 C C . ASP A 1 92 ? 2.961 -5.773 7.527 1.00 92.62 92 ASP A C 1
ATOM 694 O O . ASP A 1 92 ? 2.184 -6.430 6.840 1.00 92.62 92 ASP A O 1
ATOM 698 N N . LEU A 1 93 ? 4.033 -5.169 7.018 1.00 94.81 93 LEU A N 1
ATOM 699 C CA . LEU A 1 93 ? 4.361 -5.204 5.596 1.00 94.81 93 LEU A CA 1
ATOM 700 C C . LEU A 1 93 ? 5.029 -6.512 5.152 1.00 94.81 93 LEU A C 1
ATOM 702 O O . LEU A 1 93 ? 5.307 -6.657 3.964 1.00 94.81 93 LEU A O 1
ATOM 706 N N . ALA A 1 94 ? 5.349 -7.437 6.069 1.00 93.62 94 ALA A N 1
ATOM 707 C CA . ALA A 1 94 ? 6.041 -8.688 5.744 1.00 93.62 94 ALA A CA 1
ATOM 708 C C . ALA A 1 94 ? 5.513 -9.399 4.478 1.00 93.62 94 ALA A C 1
ATOM 710 O O . ALA A 1 94 ? 6.329 -9.633 3.583 1.00 93.62 94 ALA A O 1
ATOM 711 N N . PRO A 1 95 ? 4.201 -9.689 4.335 1.00 94.06 95 PRO A N 1
ATOM 712 C CA . PRO A 1 95 ? 3.695 -10.414 3.167 1.00 94.06 95 PRO A CA 1
ATOM 713 C C . PRO A 1 95 ? 3.928 -9.665 1.847 1.00 94.06 95 PRO A C 1
ATOM 715 O O . PRO A 1 95 ? 4.336 -10.270 0.854 1.00 94.06 95 PRO A O 1
ATOM 718 N N . TRP A 1 96 ? 3.739 -8.346 1.832 1.00 96.06 96 TRP A N 1
ATOM 719 C CA . TRP A 1 96 ? 3.891 -7.535 0.620 1.00 96.06 96 TRP A CA 1
ATOM 720 C C . TRP A 1 96 ? 5.362 -7.301 0.265 1.00 96.06 96 TRP A C 1
ATOM 722 O O . TRP A 1 96 ? 5.742 -7.317 -0.904 1.00 96.06 96 TRP A O 1
ATOM 732 N N . LEU A 1 97 ? 6.228 -7.172 1.271 1.00 94.69 97 LEU A N 1
ATOM 733 C CA . LEU A 1 97 ? 7.676 -7.112 1.082 1.00 94.69 97 LEU A CA 1
ATOM 734 C C . LEU A 1 97 ? 8.252 -8.441 0.568 1.00 94.69 97 LEU A C 1
ATOM 736 O O . LEU A 1 97 ? 9.201 -8.443 -0.217 1.00 94.69 97 LEU A O 1
ATOM 740 N N . GLU A 1 98 ? 7.700 -9.580 0.987 1.00 94.69 98 GLU A N 1
ATOM 741 C CA . GLU A 1 98 ? 8.035 -10.891 0.421 1.00 94.69 98 GLU A CA 1
ATOM 742 C C . GLU A 1 98 ? 7.557 -11.019 -1.026 1.00 94.69 98 GLU A C 1
ATOM 744 O O . GLU A 1 98 ? 8.288 -11.532 -1.874 1.00 94.69 98 GLU A O 1
ATOM 749 N N . GLN A 1 99 ? 6.355 -10.529 -1.333 1.00 94.94 99 GLN A N 1
ATOM 750 C CA . GLN A 1 99 ? 5.823 -10.515 -2.693 1.00 94.94 99 GLN A CA 1
ATOM 751 C C . GLN A 1 99 ? 6.668 -9.654 -3.638 1.00 94.94 99 GLN A C 1
ATOM 753 O O . GLN A 1 99 ? 6.988 -10.100 -4.738 1.00 94.94 99 GLN A O 1
ATOM 758 N N . LEU A 1 100 ? 7.090 -8.467 -3.197 1.00 95.00 100 LEU A N 1
ATOM 759 C CA . LEU A 1 100 ? 7.933 -7.560 -3.978 1.00 95.00 100 LEU A CA 1
ATOM 760 C C . LEU A 1 100 ? 9.293 -8.183 -4.348 1.00 95.00 100 LEU A C 1
ATOM 762 O O . LEU A 1 100 ? 9.901 -7.818 -5.350 1.00 95.00 100 LEU A O 1
ATOM 766 N N . GLN A 1 101 ? 9.776 -9.144 -3.558 1.00 94.50 101 GLN A N 1
ATOM 767 C CA . GLN A 1 101 ? 11.027 -9.861 -3.818 1.00 94.50 101 GLN A CA 1
ATOM 768 C C . GLN A 1 101 ? 10.882 -11.023 -4.807 1.00 94.50 101 GLN A C 1
ATOM 770 O O . GLN A 1 101 ? 11.889 -11.629 -5.189 1.00 94.50 101 GLN A O 1
ATOM 775 N N . ARG A 1 102 ? 9.661 -11.364 -5.229 1.00 96.19 102 ARG A N 1
ATOM 776 C CA . ARG A 1 102 ? 9.449 -12.450 -6.185 1.00 96.19 102 ARG A CA 1
ATOM 777 C C . ARG A 1 102 ? 9.843 -12.029 -7.605 1.00 96.19 102 ARG A C 1
ATOM 779 O O . ARG A 1 102 ? 9.760 -10.846 -7.939 1.00 96.19 102 ARG A O 1
ATOM 786 N N . PRO A 1 103 ? 10.236 -12.978 -8.477 1.00 96.69 103 PRO A N 1
ATOM 787 C CA . PRO A 1 103 ? 10.635 -12.670 -9.852 1.00 96.69 103 PRO A CA 1
ATOM 788 C C . PRO A 1 103 ? 9.581 -11.886 -10.643 1.00 96.69 103 PRO A C 1
ATOM 790 O O . PRO A 1 103 ? 9.933 -11.031 -11.457 1.00 96.69 103 PRO A O 1
ATOM 793 N N . GLU A 1 104 ? 8.300 -12.142 -10.372 1.00 95.69 104 GLU A N 1
ATOM 794 C CA . GLU A 1 104 ? 7.176 -11.482 -11.044 1.00 95.69 104 GLU A CA 1
ATOM 795 C C . GLU A 1 104 ? 7.125 -9.971 -10.765 1.00 95.69 104 GLU A C 1
ATOM 797 O O . GLU A 1 104 ? 6.704 -9.209 -11.625 1.00 95.69 104 GLU A O 1
ATOM 802 N N . ALA A 1 105 ? 7.612 -9.529 -9.601 1.00 96.12 105 ALA A N 1
ATOM 803 C CA . ALA A 1 105 ? 7.638 -8.127 -9.185 1.00 96.12 105 ALA A CA 1
ATOM 804 C C . ALA A 1 105 ? 8.961 -7.412 -9.533 1.00 96.12 105 ALA A C 1
ATOM 806 O O . ALA A 1 105 ? 9.192 -6.275 -9.119 1.00 96.12 105 ALA A O 1
ATOM 807 N N . SER A 1 106 ? 9.855 -8.064 -10.287 1.00 95.19 106 SER A N 1
ATOM 808 C CA . SER A 1 106 ? 11.230 -7.591 -10.505 1.00 95.19 106 SER A CA 1
ATOM 809 C C . SER A 1 106 ? 11.333 -6.211 -11.158 1.00 95.19 106 SER A C 1
ATOM 811 O O . SER A 1 106 ? 12.242 -5.461 -10.806 1.00 95.19 106 SER A O 1
ATOM 813 N N . ALA A 1 107 ? 10.413 -5.855 -12.061 1.00 95.69 107 ALA A N 1
ATOM 814 C CA . ALA A 1 107 ? 10.386 -4.535 -12.691 1.00 95.69 107 ALA A CA 1
ATOM 815 C C . ALA A 1 107 ? 10.120 -3.425 -11.660 1.00 95.69 107 ALA A C 1
ATOM 817 O O . ALA A 1 107 ? 10.892 -2.472 -11.568 1.00 95.69 107 ALA A O 1
ATOM 818 N N . VAL A 1 108 ? 9.095 -3.605 -10.822 1.00 96.38 108 VAL A N 1
ATOM 819 C CA . VAL A 1 108 ? 8.731 -2.664 -9.750 1.00 96.38 108 VAL A CA 1
ATOM 820 C C . VAL A 1 108 ? 9.827 -2.602 -8.685 1.00 96.38 108 VAL A C 1
ATOM 822 O O . VAL A 1 108 ? 10.230 -1.520 -8.264 1.00 96.38 108 VAL A O 1
ATOM 825 N N . LEU A 1 109 ? 10.400 -3.746 -8.294 1.00 95.31 109 LEU A N 1
ATOM 826 C CA . LEU A 1 109 ? 11.524 -3.777 -7.356 1.00 95.31 109 LEU A CA 1
ATOM 827 C C . LEU A 1 109 ? 12.762 -3.049 -7.909 1.00 95.31 109 LEU A C 1
ATOM 829 O O . LEU A 1 109 ? 13.455 -2.362 -7.158 1.00 95.31 109 LEU A O 1
ATOM 833 N N . ALA A 1 110 ? 13.073 -3.206 -9.197 1.00 93.88 110 ALA A N 1
ATOM 834 C CA . ALA A 1 110 ? 14.197 -2.519 -9.831 1.00 93.88 110 ALA A CA 1
ATOM 835 C C . ALA A 1 110 ? 13.985 -0.999 -9.877 1.00 93.88 110 ALA A C 1
ATOM 837 O O . ALA A 1 110 ? 14.925 -0.249 -9.604 1.00 93.88 110 ALA A O 1
ATOM 838 N N . ASP A 1 111 ? 12.761 -0.550 -10.158 1.00 94.38 111 ASP A N 1
ATOM 839 C CA . ASP A 1 111 ? 12.397 0.865 -10.102 1.00 94.38 111 ASP A CA 1
ATOM 840 C C . ASP A 1 111 ? 12.533 1.441 -8.689 1.00 94.38 111 ASP A C 1
ATOM 842 O O . ASP A 1 111 ? 13.241 2.431 -8.492 1.00 94.38 111 ASP A O 1
ATOM 846 N N . LEU A 1 112 ? 11.971 0.768 -7.681 1.00 94.12 112 LEU A N 1
ATOM 847 C CA . LEU A 1 112 ? 12.096 1.186 -6.282 1.00 94.12 112 LEU A CA 1
ATOM 848 C C . LEU A 1 112 ? 13.5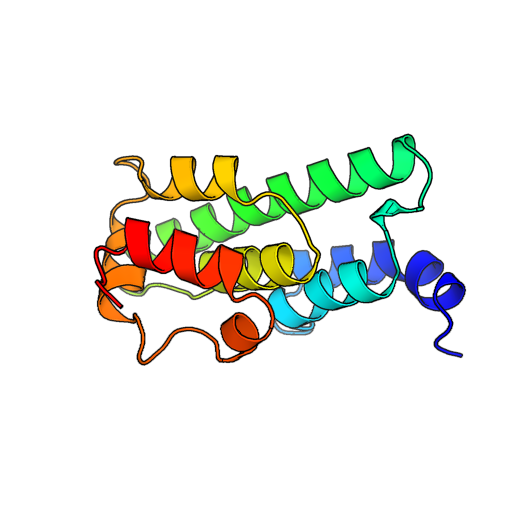62 1.298 -5.848 1.00 94.12 112 LEU A C 1
ATOM 850 O O . LEU A 1 112 ? 13.942 2.265 -5.188 1.00 94.12 112 LEU A O 1
ATOM 854 N N . LYS A 1 113 ? 14.418 0.357 -6.271 1.00 93.06 113 LYS A N 1
ATOM 855 C CA . LYS A 1 113 ? 15.871 0.424 -6.035 1.00 93.06 113 LYS A CA 1
ATOM 856 C C . LYS A 1 113 ? 16.521 1.634 -6.704 1.00 93.06 113 LYS A C 1
ATOM 858 O O . LYS A 1 113 ? 17.426 2.225 -6.125 1.00 93.06 113 LYS A O 1
ATOM 863 N N . SER A 1 114 ? 16.081 1.990 -7.908 1.00 91.81 114 SER A N 1
ATOM 864 C CA . SER A 1 114 ? 16.583 3.151 -8.650 1.00 91.81 114 SER A CA 1
ATOM 865 C C . SER A 1 114 ? 16.156 4.477 -8.007 1.00 91.81 114 SER A C 1
ATOM 867 O O . SER A 1 114 ? 16.948 5.421 -7.939 1.00 91.81 114 SER A O 1
ATOM 869 N N . ARG A 1 115 ? 14.917 4.553 -7.505 1.00 90.25 115 ARG A N 1
ATOM 870 C CA . ARG A 1 115 ? 14.360 5.743 -6.845 1.00 90.25 115 ARG A CA 1
ATOM 871 C C . ARG A 1 115 ? 14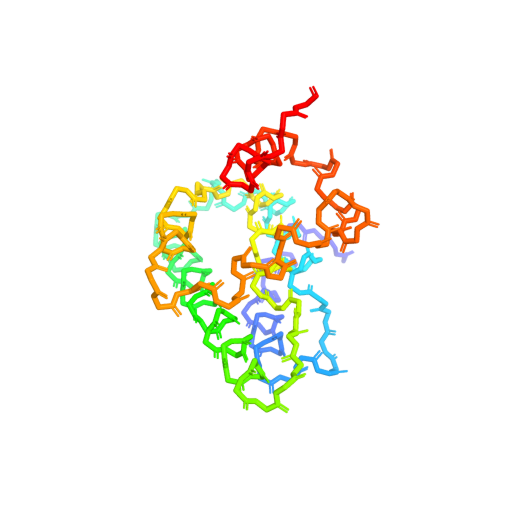.894 5.953 -5.431 1.00 90.25 115 ARG A C 1
ATOM 873 O O . ARG A 1 115 ? 15.022 7.097 -4.989 1.00 90.25 115 ARG A O 1
ATOM 880 N N . TYR A 1 116 ? 15.225 4.886 -4.713 1.00 87.44 116 TYR A N 1
ATOM 881 C CA . TYR A 1 116 ? 15.661 4.973 -3.322 1.00 87.44 116 TYR A CA 1
ATOM 882 C C . TYR A 1 116 ? 17.063 5.597 -3.147 1.00 87.44 116 TYR A C 1
ATOM 884 O O . TYR A 1 116 ? 17.976 5.304 -3.919 1.00 87.44 116 TYR A O 1
ATOM 892 N N . PRO A 1 117 ? 17.296 6.427 -2.107 1.00 78.88 117 PRO A N 1
ATOM 893 C CA . PRO A 1 117 ? 16.307 7.059 -1.222 1.00 78.88 117 PRO A CA 1
ATOM 894 C C . PRO A 1 117 ? 15.773 8.395 -1.772 1.00 78.88 117 PRO A C 1
ATOM 896 O O . PRO A 1 117 ? 15.043 9.101 -1.092 1.00 78.88 117 PRO A O 1
ATOM 899 N N . LYS A 1 118 ? 16.188 8.809 -2.972 1.00 81.75 118 LYS A N 1
ATOM 900 C CA . LYS A 1 118 ? 16.042 10.194 -3.450 1.00 81.75 118 LYS A CA 1
ATOM 901 C C . LYS A 1 118 ? 14.640 10.557 -3.944 1.00 81.75 118 LYS A C 1
ATOM 903 O O . LYS A 1 118 ? 14.363 11.741 -4.103 1.00 81.75 118 LYS A O 1
ATOM 908 N N . GLN A 1 119 ? 13.821 9.564 -4.269 1.00 83.75 119 GLN A N 1
ATOM 909 C CA . GLN A 1 119 ? 12.517 9.728 -4.918 1.00 83.75 119 GLN A CA 1
ATOM 910 C C . GLN A 1 119 ? 11.435 8.812 -4.324 1.00 83.75 119 GLN A C 1
ATOM 912 O O . GLN A 1 119 ? 10.412 8.589 -4.969 1.00 83.75 119 GLN A O 1
ATOM 917 N N . LEU A 1 120 ? 11.667 8.248 -3.135 1.00 87.56 120 LEU A N 1
ATOM 918 C CA . LEU A 1 120 ? 10.550 7.716 -2.357 1.00 87.56 120 LEU A CA 1
ATOM 919 C C . LEU A 1 120 ? 9.766 8.867 -1.737 1.00 87.56 120 LEU A C 1
ATOM 921 O O . LEU A 1 120 ? 10.286 9.980 -1.591 1.00 87.56 120 LEU A O 1
ATOM 925 N N . SER A 1 121 ? 8.533 8.581 -1.349 1.00 88.00 121 SER A N 1
ATOM 926 C CA . SER A 1 121 ? 7.703 9.553 -0.669 1.00 88.00 121 SER A CA 1
ATOM 927 C C . SER A 1 121 ? 8.321 10.000 0.665 1.00 88.00 121 SER A C 1
ATOM 929 O O . SER A 1 121 ? 8.803 9.170 1.444 1.00 88.00 121 SER A O 1
ATOM 931 N N . PRO A 1 122 ? 8.295 11.305 0.998 1.00 89.38 122 PRO A N 1
ATOM 932 C CA . PRO A 1 122 ? 8.761 11.786 2.298 1.00 89.38 122 PRO A CA 1
ATOM 933 C C . PRO A 1 122 ? 7.925 11.234 3.463 1.00 89.38 122 PRO A C 1
ATOM 935 O O . PRO A 1 122 ? 8.369 11.267 4.606 1.00 89.38 122 PRO A O 1
ATOM 938 N N . PHE A 1 123 ? 6.736 10.678 3.202 1.00 91.06 123 PHE A N 1
ATOM 939 C CA . PHE A 1 123 ? 5.901 10.079 4.242 1.00 91.06 123 PHE A CA 1
ATOM 940 C C . PHE A 1 123 ? 6.537 8.853 4.919 1.00 91.06 123 PHE A C 1
ATOM 942 O O . PHE A 1 123 ? 6.132 8.507 6.030 1.00 91.06 123 PHE A O 1
ATOM 949 N N . TRP A 1 124 ? 7.569 8.238 4.330 1.00 92.25 124 TRP A N 1
ATOM 950 C CA . TRP A 1 124 ? 8.351 7.187 4.991 1.00 92.25 124 TRP A CA 1
ATOM 951 C C . TRP A 1 124 ? 9.071 7.662 6.265 1.00 92.25 124 TRP A C 1
ATOM 953 O O . TRP A 1 124 ? 9.416 6.828 7.106 1.00 92.25 124 TRP A O 1
ATOM 963 N N . GLU A 1 125 ? 9.268 8.974 6.447 1.00 90.56 125 GLU A N 1
ATOM 964 C CA . GLU A 1 125 ? 9.799 9.558 7.689 1.00 90.56 125 GLU A CA 1
ATOM 965 C C . GLU A 1 125 ? 8.886 9.282 8.900 1.00 90.56 125 GLU A C 1
ATOM 967 O O . GLU A 1 125 ? 9.380 9.127 10.018 1.00 90.56 125 GLU A O 1
ATOM 972 N N . ASP A 1 126 ? 7.575 9.125 8.673 1.00 90.62 126 ASP A N 1
ATOM 973 C CA . ASP A 1 126 ? 6.586 8.796 9.710 1.00 90.62 126 ASP A CA 1
ATOM 974 C C . ASP A 1 126 ? 6.550 7.289 10.052 1.00 90.62 126 ASP A C 1
ATOM 976 O O . ASP A 1 126 ? 5.858 6.883 10.987 1.00 90.62 126 ASP A O 1
ATOM 980 N N . ALA A 1 127 ? 7.272 6.441 9.308 1.00 91.50 127 ALA A N 1
ATOM 981 C CA . ALA A 1 127 ? 7.302 4.985 9.488 1.00 91.50 127 ALA A CA 1
ATOM 982 C C . ALA A 1 127 ? 8.743 4.421 9.444 1.00 91.50 127 ALA A C 1
ATOM 984 O O . ALA A 1 127 ? 9.068 3.586 8.590 1.00 91.50 127 ALA A O 1
ATOM 985 N N . PRO A 1 128 ? 9.633 4.832 10.371 1.00 90.94 128 PRO A N 1
ATOM 986 C CA . PRO A 1 128 ? 11.074 4.580 10.275 1.00 90.94 128 PRO A CA 1
ATOM 987 C C . PRO A 1 128 ? 11.458 3.093 10.313 1.00 90.94 128 PRO A C 1
ATOM 989 O O . PRO A 1 128 ? 12.380 2.678 9.612 1.00 90.94 128 PRO A O 1
ATOM 992 N N . GLU A 1 129 ? 10.750 2.262 11.084 1.00 91.06 129 GLU A N 1
ATOM 993 C CA . GLU A 1 129 ? 11.029 0.819 11.154 1.00 91.06 129 GLU A CA 1
ATOM 994 C C . GLU A 1 129 ? 10.703 0.110 9.833 1.00 91.06 129 GLU A C 1
ATOM 996 O O . GLU A 1 129 ? 11.494 -0.691 9.329 1.00 91.06 129 GLU A O 1
ATOM 1001 N N . ALA A 1 130 ? 9.555 0.435 9.238 1.00 91.50 130 ALA A N 1
ATOM 1002 C CA . ALA A 1 130 ? 9.146 -0.101 7.948 1.00 91.50 130 ALA A CA 1
ATOM 1003 C C . ALA A 1 130 ? 10.052 0.409 6.816 1.00 91.50 130 ALA A C 1
ATOM 1005 O O . ALA A 1 130 ? 10.469 -0.378 5.966 1.00 91.50 130 ALA A O 1
ATOM 1006 N N . SER A 1 131 ? 10.434 1.689 6.865 1.00 91.25 131 SER A N 1
ATOM 1007 C CA . SER A 1 131 ? 11.410 2.290 5.951 1.00 91.25 131 SER A CA 1
ATOM 1008 C C . SER A 1 131 ? 12.759 1.560 6.002 1.00 91.25 131 SER A C 1
ATOM 1010 O O . SER A 1 131 ? 13.307 1.195 4.964 1.00 91.25 131 SER A O 1
ATOM 1012 N N . ALA A 1 132 ? 13.265 1.231 7.197 1.00 91.06 132 ALA A N 1
ATOM 1013 C CA . ALA A 1 132 ? 14.507 0.470 7.356 1.00 91.06 132 ALA A CA 1
ATOM 1014 C C . ALA A 1 132 ? 14.408 -0.969 6.808 1.00 91.06 132 ALA A C 1
ATOM 1016 O O . ALA A 1 132 ? 15.363 -1.482 6.209 1.00 91.06 132 ALA A O 1
ATOM 1017 N N . ARG A 1 133 ? 13.251 -1.630 6.972 1.00 90.69 133 ARG A N 1
ATOM 1018 C CA . ARG A 1 133 ? 12.991 -2.951 6.368 1.00 90.69 133 ARG A CA 1
ATOM 1019 C C . ARG A 1 133 ? 13.001 -2.870 4.842 1.00 90.69 133 ARG A C 1
ATOM 1021 O O . ARG A 1 133 ? 13.666 -3.686 4.202 1.00 90.69 133 ARG A O 1
ATOM 1028 N N . LEU A 1 134 ? 12.321 -1.877 4.269 1.00 91.50 134 LEU A N 1
ATOM 1029 C CA . LEU A 1 134 ? 12.320 -1.644 2.826 1.00 91.50 134 LEU A CA 1
ATOM 1030 C C . LEU A 1 134 ? 13.740 -1.350 2.319 1.00 91.50 134 LEU A C 1
ATOM 1032 O O . LEU A 1 134 ? 14.189 -2.001 1.381 1.00 91.50 134 LEU A O 1
ATOM 1036 N N . ALA A 1 135 ? 14.492 -0.472 2.988 1.00 90.38 135 ALA A N 1
ATOM 1037 C CA . ALA A 1 135 ? 15.880 -0.151 2.644 1.00 90.38 135 ALA A CA 1
ATOM 1038 C C . ALA A 1 135 ? 16.771 -1.402 2.551 1.00 90.38 135 ALA A C 1
ATOM 1040 O O . ALA A 1 135 ? 17.541 -1.560 1.601 1.00 90.38 135 ALA A O 1
ATOM 1041 N N . THR A 1 136 ? 16.600 -2.337 3.493 1.00 91.00 136 THR A N 1
ATOM 1042 C CA . THR A 1 136 ? 17.320 -3.619 3.505 1.00 91.00 136 THR A CA 1
ATOM 1043 C C . THR A 1 136 ? 17.020 -4.448 2.251 1.00 91.00 136 THR A C 1
ATOM 1045 O O . THR A 1 136 ? 17.940 -4.975 1.627 1.00 91.00 136 THR A O 1
ATOM 1048 N N . ILE A 1 137 ? 15.751 -4.530 1.837 1.00 89.44 137 ILE A N 1
ATOM 1049 C CA . ILE A 1 137 ? 15.321 -5.259 0.627 1.00 89.44 137 ILE A CA 1
ATOM 1050 C C . ILE A 1 137 ? 15.828 -4.581 -0.648 1.00 89.44 137 ILE A C 1
ATOM 1052 O O . ILE A 1 137 ? 16.235 -5.243 -1.611 1.00 89.44 137 ILE A O 1
ATOM 1056 N N . LEU A 1 138 ? 15.843 -3.249 -0.654 1.00 89.62 138 LEU A N 1
ATOM 1057 C CA . LEU A 1 138 ? 16.376 -2.466 -1.763 1.00 89.62 138 LEU A CA 1
ATOM 1058 C C . LEU A 1 138 ? 17.911 -2.560 -1.856 1.00 89.62 138 LEU A C 1
ATOM 1060 O O . LEU A 1 138 ? 18.485 -2.181 -2.875 1.00 89.62 138 LEU A O 1
ATOM 1064 N N . GLY A 1 139 ? 18.580 -3.154 -0.861 1.00 81.00 139 GLY A N 1
ATOM 1065 C CA . GLY A 1 139 ? 20.035 -3.295 -0.826 1.00 81.00 139 GLY A CA 1
ATOM 1066 C C . GLY A 1 139 ? 20.750 -1.975 -0.540 1.00 81.00 139 GLY A C 1
ATOM 1067 O O . GLY A 1 139 ? 21.934 -1.840 -0.848 1.00 81.00 139 GLY A O 1
ATOM 1068 N N . ALA A 1 140 ? 20.038 -1.003 0.029 1.00 63.38 140 ALA A N 1
ATOM 1069 C CA . ALA A 1 140 ? 20.605 0.256 0.466 1.00 63.38 140 ALA A CA 1
ATOM 1070 C C . ALA A 1 140 ? 21.094 0.103 1.910 1.00 63.38 140 ALA A C 1
ATOM 1072 O O . ALA A 1 140 ? 20.304 -0.013 2.847 1.00 63.38 140 ALA A O 1
ATOM 1073 N N . THR A 1 141 ? 22.411 0.065 2.098 1.00 48.94 141 THR A N 1
ATOM 1074 C CA . THR A 1 141 ? 23.007 0.180 3.431 1.00 48.94 141 THR A CA 1
ATOM 1075 C C . THR A 1 141 ? 22.805 1.615 3.922 1.00 48.94 141 THR A C 1
ATOM 1077 O O . THR A 1 141 ? 23.140 2.544 3.185 1.00 48.94 141 THR A O 1
ATOM 1080 N N . GLN A 1 142 ? 22.232 1.770 5.123 1.00 49.12 142 GLN A N 1
ATOM 1081 C CA . GLN A 1 142 ? 22.070 3.060 5.815 1.00 49.12 142 GLN A CA 1
ATOM 1082 C C . GLN A 1 142 ? 23.391 3.825 5.943 1.00 49.12 142 GLN A C 1
ATOM 1084 O O . GLN A 1 142 ? 24.431 3.164 6.187 1.00 49.12 142 GLN A O 1
#

Foldseek 3Di:
DDALVVCVVCLVVLLVCCVVPVVPHDFLLVSLLVLLVSVVVPDDPVSNVVVVVSLVVQLVVQLVVQLVVVVVPDGDCSNLRSLLSNLSSVDDCVVSLVVCLDPSNVSVLVVCLVCPPPNRDPSCVSRVVSVVVSCVSSVNDD

Radius of gyration: 15.1 Å; chains: 1; bounding box: 42×30×40 Å

Organism: NCBI:txid2116704